Protein AF-A0A645E0Q0-F1 (afdb_monomer)

Nearest PDB structures (foldseek):
  2g3b-assembly1_A  TM=8.394E-01  e=6.884E-02  Rhodococcus jostii RHA1
  5xay-assembly3_C  TM=8.634E-01  e=1.168E-01  Streptomyces fradiae
  5xaz-assembly4_F  TM=8.638E-01  e=1.624E-01  Streptomyces fradiae
  5xaz-assembly3_D  TM=8.629E-01  e=2.414E-01  Streptomyces fradiae
  3eup-assembly1_B  TM=7.428E-01  e=2.414E-01  Cytophaga hutchinsonii ATCC 33406

Structure (mmCIF, N/CA/C/O backbone):
data_AF-A0A645E0Q0-F1
#
_entry.id   AF-A0A645E0Q0-F1
#
loop_
_atom_site.group_PDB
_atom_site.id
_atom_site.type_symbol
_atom_site.label_atom_id
_atom_site.label_alt_id
_atom_site.label_comp_id
_atom_site.label_asym_id
_atom_site.label_entity_id
_atom_site.label_seq_id
_atom_site.pdbx_PDB_ins_code
_atom_site.Cartn_x
_atom_site.Cartn_y
_atom_site.Cartn_z
_atom_site.occupancy
_atom_site.B_iso_or_equiv
_atom_site.auth_seq_id
_atom_site.auth_comp_id
_atom_site.auth_asym_id
_atom_site.auth_atom_id
_atom_site.pdbx_PDB_model_num
ATOM 1 N N . MET A 1 1 ? -3.804 -10.458 -9.879 1.00 80.19 1 MET A N 1
ATOM 2 C CA . MET A 1 1 ? -4.311 -9.195 -9.286 1.00 80.19 1 MET A CA 1
ATOM 3 C C . MET A 1 1 ? -5.407 -9.368 -8.230 1.00 80.19 1 MET A C 1
ATOM 5 O O . MET A 1 1 ? -5.204 -8.896 -7.121 1.00 80.19 1 MET A O 1
ATOM 9 N N . ARG A 1 2 ? -6.538 -10.050 -8.496 1.00 87.62 2 ARG A N 1
ATOM 10 C CA . ARG A 1 2 ? -7.651 -10.171 -7.518 1.00 87.62 2 ARG A CA 1
ATOM 11 C C . ARG A 1 2 ? -7.230 -10.746 -6.154 1.00 87.62 2 ARG A C 1
ATOM 13 O O . ARG A 1 2 ? -7.605 -10.183 -5.136 1.00 87.62 2 ARG A O 1
ATOM 20 N N . ARG A 1 3 ? -6.408 -11.806 -6.136 1.00 93.19 3 ARG A N 1
ATOM 21 C CA . ARG A 1 3 ? -5.887 -12.410 -4.891 1.00 93.19 3 ARG A CA 1
ATOM 22 C C . ARG A 1 3 ? -5.077 -11.421 -4.047 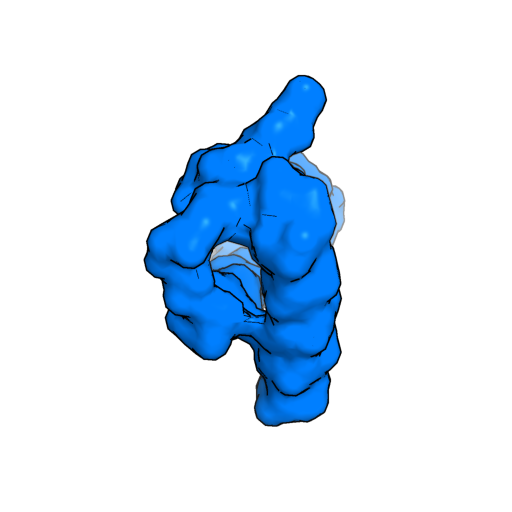1.00 93.19 3 ARG A C 1
ATOM 24 O O . ARG A 1 3 ? -5.328 -11.296 -2.859 1.00 93.19 3 ARG A O 1
ATOM 31 N N . TYR A 1 4 ? -4.145 -10.696 -4.666 1.00 93.19 4 TYR A N 1
ATOM 32 C CA . TYR A 1 4 ? -3.323 -9.703 -3.965 1.00 93.19 4 TYR A CA 1
ATOM 33 C C . TYR A 1 4 ? -4.143 -8.519 -3.458 1.00 93.19 4 TYR A C 1
ATOM 35 O O . TYR A 1 4 ? -3.873 -8.009 -2.380 1.00 93.19 4 TYR A O 1
ATOM 43 N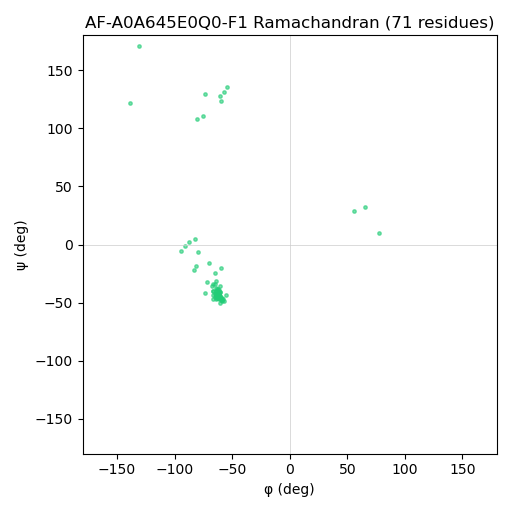 N . ARG A 1 5 ? -5.190 -8.126 -4.192 1.00 92.38 5 ARG A N 1
ATOM 44 C CA . ARG A 1 5 ? -6.105 -7.073 -3.744 1.00 92.38 5 ARG A CA 1
ATOM 45 C C . ARG A 1 5 ? -6.868 -7.487 -2.490 1.00 92.38 5 ARG A C 1
ATOM 47 O O . ARG A 1 5 ? -6.987 -6.686 -1.577 1.00 92.38 5 ARG A O 1
ATOM 54 N N . LEU A 1 6 ? -7.348 -8.731 -2.442 1.00 95.62 6 LEU A N 1
ATOM 55 C CA . LEU A 1 6 ? -8.022 -9.276 -1.260 1.00 95.62 6 LEU A CA 1
ATOM 56 C C . LEU A 1 6 ? -7.072 -9.365 -0.064 1.00 95.62 6 LEU A C 1
ATOM 58 O O . L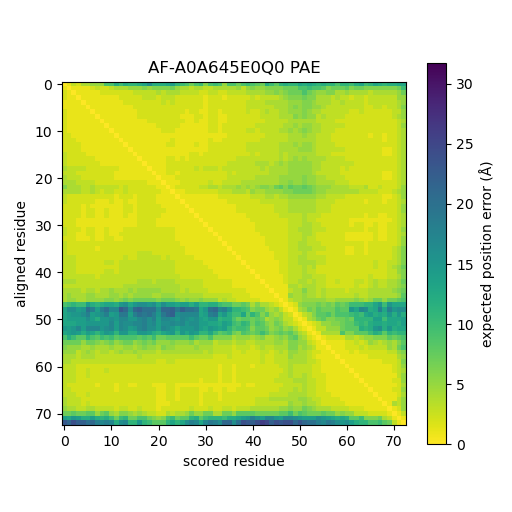EU A 1 6 ? -7.437 -8.929 1.019 1.00 95.62 6 LEU A O 1
ATOM 62 N N . LEU A 1 7 ? -5.848 -9.853 -0.283 1.00 96.69 7 LEU A N 1
ATOM 63 C CA . LEU A 1 7 ? -4.813 -9.902 0.751 1.00 96.69 7 LEU A CA 1
ATOM 64 C C . LEU A 1 7 ? -4.529 -8.504 1.326 1.00 96.69 7 LEU A C 1
ATOM 66 O O . LEU A 1 7 ? -4.528 -8.320 2.538 1.00 96.69 7 LEU A O 1
ATOM 70 N N . LEU A 1 8 ? -4.322 -7.510 0.458 1.00 96.06 8 LEU A N 1
ATOM 71 C CA . LEU A 1 8 ? -4.094 -6.126 0.877 1.00 96.06 8 LEU A CA 1
ATOM 72 C C . LEU A 1 8 ? -5.298 -5.555 1.620 1.00 96.06 8 LEU A C 1
ATOM 74 O O . LEU A 1 8 ? -5.124 -4.948 2.669 1.00 96.06 8 LEU A O 1
ATOM 78 N N . ALA A 1 9 ? -6.511 -5.777 1.114 1.00 97.00 9 ALA A N 1
ATOM 79 C CA . ALA A 1 9 ? -7.727 -5.316 1.769 1.00 97.00 9 ALA A CA 1
ATOM 80 C C . ALA A 1 9 ? -7.886 -5.921 3.173 1.00 97.00 9 ALA A C 1
ATOM 82 O O . ALA A 1 9 ? -8.251 -5.215 4.108 1.00 97.00 9 ALA A O 1
ATOM 83 N N . GLU A 1 10 ? -7.571 -7.205 3.350 1.00 97.94 10 GLU A N 1
ATOM 84 C CA . GLU A 1 10 ? -7.601 -7.852 4.662 1.00 97.94 10 GLU A CA 1
ATOM 85 C C . GLU A 1 10 ? -6.570 -7.232 5.618 1.00 97.94 10 GLU A C 1
ATOM 87 O O . GLU A 1 10 ? -6.905 -6.875 6.749 1.00 97.94 10 GLU A O 1
ATOM 92 N N . THR A 1 11 ? -5.329 -7.042 5.161 1.00 97.50 11 THR A N 1
ATOM 93 C CA . THR A 1 11 ? -4.255 -6.422 5.955 1.00 97.50 11 THR A CA 1
ATOM 94 C C . THR A 1 11 ? -4.595 -4.987 6.355 1.00 97.50 11 THR A C 1
ATOM 96 O O . THR A 1 11 ? -4.471 -4.624 7.524 1.00 97.50 11 THR A O 1
ATOM 99 N N . LEU A 1 12 ? -5.076 -4.175 5.414 1.00 97.25 12 LEU A N 1
ATOM 100 C CA . LEU A 1 12 ? -5.478 -2.792 5.674 1.00 97.25 12 LEU A CA 1
ATOM 101 C C . LEU 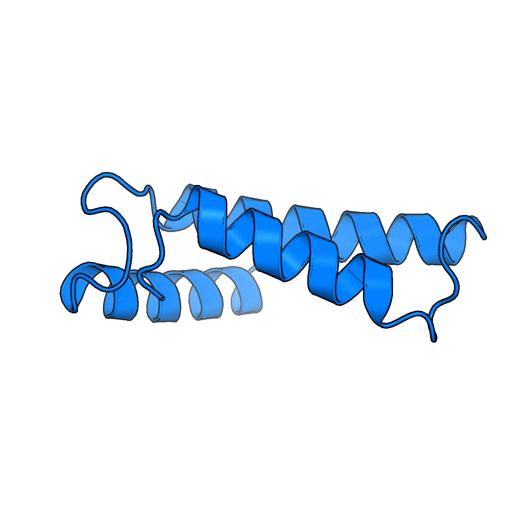A 1 12 ? -6.714 -2.728 6.578 1.00 97.25 12 LEU A C 1
ATOM 103 O O . LEU A 1 12 ? -6.797 -1.857 7.438 1.00 97.25 12 LEU A O 1
ATOM 107 N N . GLY A 1 13 ? -7.647 -3.675 6.442 1.00 97.75 13 GLY A N 1
ATOM 108 C CA . GLY A 1 13 ? -8.791 -3.815 7.342 1.00 97.75 13 GLY A CA 1
ATOM 109 C C . GLY A 1 13 ? -8.361 -4.070 8.787 1.00 97.75 13 GLY A C 1
ATOM 110 O O . GLY A 1 13 ? -8.859 -3.409 9.699 1.00 97.75 13 GLY A O 1
ATOM 111 N N . LYS A 1 14 ? -7.378 -4.956 9.000 1.00 97.75 14 LYS A N 1
ATOM 112 C CA . LYS A 1 14 ? -6.774 -5.194 10.323 1.00 97.75 14 LYS A CA 1
ATOM 113 C C . LYS A 1 14 ? -6.077 -3.941 10.859 1.00 97.75 14 LYS A C 1
ATOM 115 O O . LYS A 1 14 ? -6.290 -3.580 12.012 1.00 97.75 14 LYS A O 1
ATOM 120 N N . ALA A 1 15 ? -5.305 -3.243 10.025 1.00 96.56 15 ALA A N 1
ATOM 121 C CA . ALA A 1 15 ? -4.632 -2.002 10.414 1.00 96.56 15 ALA A CA 1
ATOM 122 C C . ALA A 1 15 ? -5.625 -0.893 10.807 1.00 96.56 15 ALA A C 1
ATOM 124 O O . ALA A 1 15 ? -5.418 -0.202 11.804 1.00 96.56 15 ALA A O 1
ATOM 125 N N . LYS A 1 16 ? -6.732 -0.757 10.067 1.00 96.44 16 LYS A N 1
ATOM 126 C CA . LYS A 1 16 ? -7.815 0.188 10.368 1.00 96.44 16 LYS A CA 1
ATOM 127 C C . LYS A 1 16 ? -8.522 -0.154 11.677 1.00 96.44 16 LYS A C 1
ATOM 129 O O . LYS A 1 16 ? -8.729 0.732 12.500 1.00 96.44 16 LYS A O 1
ATOM 134 N N . ALA A 1 17 ? -8.842 -1.431 11.895 1.00 96.56 17 ALA A N 1
ATOM 135 C CA . ALA A 1 17 ? -9.433 -1.902 13.148 1.00 96.56 17 ALA A CA 1
ATOM 136 C C . ALA A 1 17 ? -8.512 -1.643 14.355 1.00 96.56 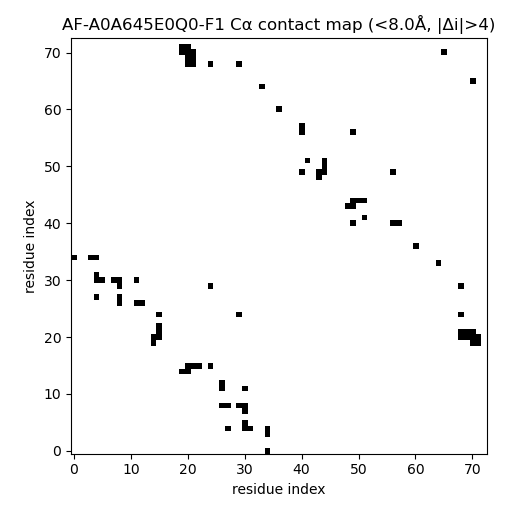17 ALA A C 1
ATOM 138 O O . ALA A 1 17 ? -8.989 -1.286 15.427 1.00 96.56 17 ALA A O 1
ATOM 139 N N . ALA A 1 18 ? -7.196 -1.753 14.158 1.00 96.19 18 ALA A N 1
ATOM 140 C CA . ALA A 1 18 ? -6.176 -1.431 15.154 1.00 96.19 18 ALA A CA 1
ATOM 141 C C . ALA A 1 18 ? -5.827 0.071 15.242 1.00 96.19 18 ALA A C 1
ATOM 143 O O . ALA A 1 18 ? -4.910 0.435 15.972 1.00 96.19 18 ALA A O 1
ATOM 144 N N . GLN A 1 19 ? -6.523 0.949 14.506 1.00 95.25 19 GLN A N 1
ATOM 145 C CA . GLN A 1 19 ? -6.290 2.403 14.485 1.00 95.25 19 GLN A CA 1
ATOM 146 C C . GLN A 1 19 ? -4.848 2.815 14.121 1.00 95.25 19 GLN A C 1
ATOM 148 O O . GLN A 1 19 ? -4.360 3.872 14.546 1.00 95.25 19 GLN A O 1
ATOM 153 N N . LEU A 1 20 ? -4.170 1.979 13.328 1.00 95.81 20 LEU A N 1
ATOM 154 C CA . LEU A 1 20 ? -2.822 2.230 12.810 1.00 95.81 20 LEU A CA 1
ATOM 155 C C . LEU A 1 20 ? -2.831 3.144 11.577 1.00 95.81 20 LEU A C 1
ATOM 157 O O . LEU A 1 20 ? -1.803 3.725 11.249 1.00 95.81 20 LEU A O 1
ATOM 161 N N . ILE A 1 21 ? -3.987 3.271 10.919 1.00 96.69 21 ILE A N 1
ATOM 162 C CA . ILE A 1 21 ? -4.252 4.143 9.765 1.00 96.69 21 ILE A CA 1
ATOM 163 C C . ILE A 1 21 ? -5.544 4.944 9.997 1.00 96.69 21 ILE A C 1
ATOM 165 O O . ILE A 1 21 ? -6.286 4.665 10.944 1.00 96.69 21 ILE A O 1
ATOM 169 N N . GLY A 1 22 ? -5.833 5.915 9.128 1.00 95.62 22 GLY A N 1
ATOM 170 C CA . GLY A 1 22 ? -7.031 6.755 9.195 1.00 95.62 22 GLY A CA 1
ATOM 171 C C . GLY A 1 22 ? -8.345 5.959 9.236 1.00 95.62 22 GLY A C 1
ATOM 172 O O . GLY A 1 22 ? -8.553 4.995 8.493 1.00 95.62 22 GLY A O 1
ATOM 173 N N . GLY A 1 23 ? -9.262 6.367 10.117 1.00 94.19 23 GLY A N 1
ATOM 174 C CA . GLY A 1 23 ? -10.571 5.721 10.293 1.00 94.19 23 GLY A CA 1
ATOM 175 C C . GLY A 1 23 ? -11.535 5.925 9.115 1.00 94.19 23 GLY A C 1
ATOM 176 O O . GLY A 1 23 ? -12.504 5.184 8.956 1.00 94.19 23 GLY A O 1
ATOM 177 N N . ASP A 1 24 ? -11.249 6.883 8.250 1.00 95.25 24 ASP A N 1
ATOM 178 C CA . ASP A 1 24 ? -11.980 7.240 7.036 1.00 95.25 24 ASP A CA 1
ATOM 179 C C . ASP A 1 24 ? -11.425 6.563 5.771 1.00 95.25 24 ASP A C 1
ATOM 181 O O . ASP A 1 24 ? -12.062 6.612 4.723 1.00 95.25 24 ASP A O 1
ATOM 185 N N . VAL A 1 25 ? -10.300 5.843 5.867 1.00 96.56 25 VAL A N 1
ATOM 186 C CA . VAL A 1 25 ? -9.680 5.153 4.724 1.00 96.56 25 VAL A CA 1
ATOM 187 C C . VAL A 1 25 ? -10.640 4.131 4.101 1.00 96.56 25 VAL A C 1
ATOM 189 O O . VAL A 1 25 ? -11.089 3.192 4.772 1.00 96.56 25 VAL A O 1
ATOM 192 N N . ASP A 1 26 ? -10.903 4.264 2.799 1.00 97.88 26 ASP A N 1
ATOM 193 C CA . ASP A 1 26 ? -11.540 3.223 1.989 1.00 97.88 26 ASP A CA 1
ATOM 194 C C . ASP A 1 26 ? -10.526 2.107 1.695 1.00 97.88 26 ASP A C 1
ATOM 196 O O . ASP A 1 26 ? -9.568 2.271 0.938 1.00 97.88 26 ASP A O 1
ATOM 200 N N . ILE A 1 27 ? -10.761 0.945 2.301 1.00 97.75 27 ILE A N 1
ATOM 201 C CA . ILE A 1 27 ? -9.878 -0.221 2.228 1.00 97.75 27 ILE A CA 1
ATOM 202 C C . ILE A 1 27 ? -9.755 -0.777 0.805 1.00 97.75 27 ILE A C 1
ATOM 204 O O . ILE A 1 27 ? -8.670 -1.193 0.391 1.00 97.75 27 ILE A O 1
ATOM 208 N N . GLN A 1 28 ? -10.854 -0.813 0.049 1.00 97.00 28 GLN A N 1
ATOM 209 C CA . GLN A 1 28 ? -10.848 -1.389 -1.296 1.00 97.00 28 GLN A CA 1
ATOM 210 C C . GLN A 1 28 ? -10.134 -0.457 -2.271 1.00 97.00 28 GLN 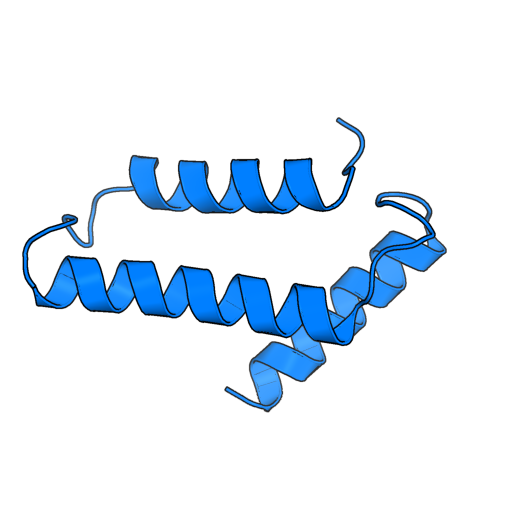A C 1
ATOM 212 O O . GLN A 1 28 ? -9.319 -0.919 -3.076 1.00 97.00 28 GLN A O 1
ATOM 217 N N . ALA A 1 29 ? -10.386 0.849 -2.155 1.00 97.31 29 ALA A N 1
ATOM 218 C CA . ALA A 1 29 ? -9.689 1.863 -2.934 1.00 97.31 29 ALA A CA 1
ATOM 219 C C . ALA A 1 29 ? -8.187 1.877 -2.609 1.00 97.31 29 ALA A C 1
ATOM 221 O O . ALA A 1 29 ? -7.364 1.830 -3.523 1.00 97.31 29 ALA A O 1
ATOM 222 N N . ALA A 1 30 ? -7.815 1.837 -1.326 1.00 97.69 30 ALA A N 1
ATOM 223 C CA . ALA A 1 30 ? -6.422 1.804 -0.889 1.00 97.69 30 ALA A CA 1
ATOM 224 C C . ALA A 1 30 ? -5.666 0.566 -1.401 1.00 97.69 30 ALA A C 1
ATOM 226 O O . ALA A 1 30 ? -4.518 0.681 -1.836 1.00 97.69 30 ALA A O 1
ATOM 227 N N . ALA A 1 31 ? -6.294 -0.614 -1.389 1.00 97.38 31 ALA A N 1
ATOM 228 C CA . ALA A 1 31 ? -5.696 -1.836 -1.926 1.00 97.38 31 ALA A CA 1
ATOM 229 C C . ALA A 1 31 ? -5.515 -1.773 -3.454 1.00 97.38 31 ALA A C 1
ATOM 231 O O . ALA A 1 31 ? -4.500 -2.231 -3.985 1.00 97.38 31 ALA A O 1
ATOM 232 N N . ALA A 1 32 ? -6.491 -1.212 -4.176 1.00 96.38 32 ALA A N 1
ATOM 233 C CA . ALA A 1 32 ? -6.399 -1.024 -5.621 1.00 96.38 32 ALA A CA 1
ATOM 234 C C . ALA A 1 32 ? -5.308 -0.010 -6.000 1.00 96.38 32 ALA A C 1
ATOM 236 O O . ALA A 1 32 ? -4.523 -0.284 -6.908 1.00 96.38 32 ALA A O 1
ATOM 237 N N . LEU A 1 33 ? -5.223 1.109 -5.273 1.00 96.75 33 LEU A N 1
ATOM 238 C CA . LEU A 1 33 ? -4.225 2.157 -5.478 1.00 96.75 33 LEU A CA 1
ATOM 239 C C . LEU A 1 33 ? -2.801 1.613 -5.333 1.00 96.75 33 LEU A C 1
ATOM 241 O O . LEU A 1 33 ? -1.970 1.835 -6.210 1.00 96.75 33 LEU A O 1
ATOM 245 N N . PHE A 1 34 ? -2.530 0.848 -4.272 1.00 96.50 34 PHE A N 1
ATOM 246 C CA . PHE A 1 34 ? -1.195 0.298 -4.031 1.00 96.50 34 PHE A CA 1
ATOM 247 C C . PHE A 1 34 ? -0.756 -0.681 -5.125 1.00 96.50 34 PHE A C 1
ATOM 249 O O . PHE A 1 34 ? 0.367 -0.610 -5.618 1.00 96.50 34 PHE A O 1
ATOM 256 N N . LEU A 1 35 ? -1.661 -1.559 -5.572 1.00 94.81 35 LEU A N 1
ATOM 257 C CA . LEU A 1 35 ? -1.378 -2.456 -6.697 1.00 94.81 35 LEU A CA 1
ATOM 258 C C . LEU A 1 35 ? -1.140 -1.693 -8.003 1.00 94.81 35 LEU A C 1
ATOM 260 O O . LEU A 1 35 ? -0.275 -2.088 -8.782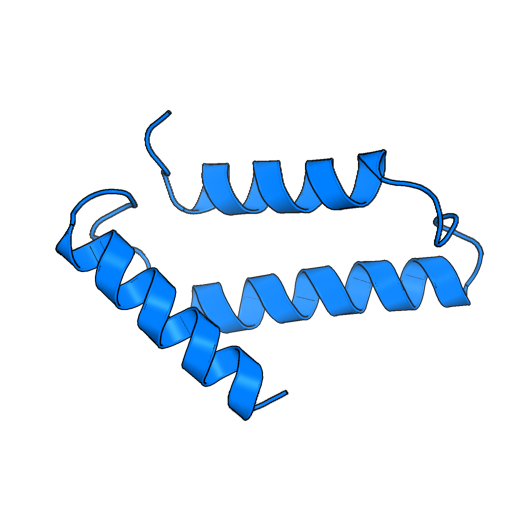 1.00 94.81 35 LEU A O 1
ATOM 264 N N . GLY A 1 36 ? -1.887 -0.611 -8.233 1.00 95.19 36 GLY A N 1
ATOM 265 C CA . GLY A 1 36 ? -1.666 0.285 -9.365 1.00 95.19 36 GLY A CA 1
ATOM 266 C C . GLY A 1 36 ? -0.285 0.939 -9.318 1.00 95.19 36 GLY A C 1
ATOM 267 O O . GLY A 1 36 ? 0.403 0.972 -10.333 1.00 95.19 36 GLY A O 1
ATOM 268 N N . ALA A 1 37 ? 0.158 1.378 -8.139 1.00 94.69 37 ALA A N 1
ATOM 269 C CA . ALA A 1 37 ? 1.481 1.964 -7.948 1.00 94.69 37 ALA A CA 1
ATOM 270 C C . ALA A 1 37 ? 2.609 0.955 -8.234 1.00 94.69 37 ALA A C 1
ATOM 272 O O . ALA A 1 37 ? 3.538 1.269 -8.976 1.00 94.69 37 ALA A O 1
ATOM 273 N N . ILE A 1 38 ? 2.486 -0.285 -7.741 1.00 91.56 38 ILE A N 1
ATOM 274 C CA . ILE A 1 38 ? 3.430 -1.373 -8.052 1.00 91.56 38 ILE A CA 1
ATOM 275 C C . ILE A 1 38 ? 3.459 -1.652 -9.560 1.00 91.56 38 ILE A C 1
ATOM 277 O O . ILE A 1 38 ? 4.531 -1.779 -10.144 1.00 91.56 38 ILE A O 1
ATOM 281 N N . GLN A 1 39 ? 2.297 -1.718 -10.217 1.00 91.19 39 GLN A N 1
ATOM 282 C CA . GLN A 1 39 ? 2.239 -1.902 -11.669 1.00 91.19 39 GLN A CA 1
ATOM 283 C C . GLN A 1 39 ? 2.899 -0.733 -12.416 1.00 91.19 39 GLN A C 1
ATOM 285 O O . GLN A 1 39 ? 3.572 -0.962 -13.419 1.00 91.19 39 GLN A O 1
ATOM 290 N N . GLY A 1 40 ? 2.724 0.499 -11.934 1.00 92.06 40 GLY A N 1
ATOM 291 C CA . GLY A 1 40 ? 3.384 1.688 -12.468 1.00 92.06 40 GLY A CA 1
ATOM 292 C C . GLY A 1 40 ? 4.906 1.574 -12.417 1.00 92.06 40 GLY A C 1
ATOM 293 O O . GLY A 1 40 ? 5.553 1.801 -13.434 1.00 92.06 40 GLY A O 1
ATOM 294 N N . LEU A 1 41 ? 5.461 1.128 -11.285 1.00 91.00 41 LEU A N 1
ATOM 295 C CA . LEU A 1 41 ? 6.897 0.864 -11.139 1.00 91.00 41 LEU A CA 1
ATOM 296 C C . LEU A 1 41 ? 7.379 -0.212 -12.120 1.00 91.00 41 LEU A C 1
ATOM 298 O O . LEU A 1 41 ? 8.363 -0.003 -12.821 1.00 91.00 41 LEU A O 1
ATOM 302 N N . VAL A 1 42 ? 6.647 -1.325 -12.247 1.00 89.69 42 VAL A N 1
ATOM 303 C CA . VAL A 1 42 ? 6.983 -2.384 -13.217 1.00 89.69 42 VAL A CA 1
ATOM 304 C C . VAL A 1 42 ? 6.976 -1.840 -14.645 1.00 89.69 42 VAL A C 1
ATOM 306 O O . VAL A 1 42 ? 7.906 -2.096 -15.405 1.00 89.69 42 VAL A O 1
ATOM 309 N N . MET A 1 43 ? 5.956 -1.066 -15.020 1.00 90.94 43 MET A N 1
ATOM 310 C CA . MET A 1 43 ? 5.877 -0.462 -16.351 1.00 90.94 43 MET A CA 1
ATOM 311 C C . MET A 1 43 ? 7.046 0.499 -16.600 1.00 90.94 43 MET A C 1
ATOM 313 O O . MET A 1 43 ? 7.657 0.460 -17.664 1.00 90.94 43 MET A O 1
ATOM 317 N N . GLN A 1 44 ? 7.394 1.328 -15.615 1.00 88.38 44 GLN A N 1
ATOM 318 C CA . GLN A 1 44 ? 8.539 2.234 -15.698 1.00 88.38 44 GLN A CA 1
ATOM 319 C C . GLN A 1 44 ? 9.855 1.476 -15.870 1.00 88.38 44 GLN A C 1
ATOM 321 O O . GLN A 1 44 ? 10.683 1.895 -16.676 1.00 88.38 44 GLN A O 1
ATOM 326 N N . SER A 1 45 ? 10.037 0.341 -15.193 1.00 86.75 45 SER A N 1
ATOM 327 C CA . SER A 1 45 ? 11.221 -0.498 -15.388 1.00 86.75 45 SER A CA 1
ATOM 328 C C . SER A 1 45 ? 11.288 -1.127 -16.772 1.00 86.75 45 SER A C 1
ATOM 330 O O . SER A 1 45 ? 12.347 -1.122 -17.393 1.00 86.75 45 SER A O 1
ATOM 332 N N . MET A 1 46 ? 10.156 -1.589 -17.305 1.00 88.31 46 MET A N 1
ATOM 333 C CA . MET A 1 46 ? 10.085 -2.155 -18.658 1.00 88.31 46 MET A CA 1
ATOM 334 C C . MET A 1 46 ? 10.409 -1.120 -19.746 1.00 88.31 46 MET A C 1
ATOM 336 O O . MET A 1 46 ? 10.964 -1.472 -20.783 1.00 88.31 46 MET A O 1
ATOM 340 N N . LEU A 1 47 ? 10.091 0.156 -19.508 1.00 88.62 47 LEU A N 1
ATOM 341 C CA . LEU A 1 47 ? 10.382 1.270 -20.418 1.00 88.62 47 LEU A CA 1
ATOM 342 C C . LEU A 1 47 ? 11.781 1.884 -20.210 1.00 88.62 47 LEU A C 1
ATOM 344 O O . LEU A 1 47 ? 12.116 2.864 -20.871 1.00 88.62 47 LEU A O 1
ATOM 348 N N . GLY A 1 48 ? 12.590 1.340 -19.293 1.00 82.44 48 GLY A N 1
ATOM 349 C CA . GLY A 1 48 ? 13.930 1.846 -18.974 1.00 82.44 48 GLY A CA 1
ATOM 350 C C . GLY A 1 48 ? 13.956 3.104 -18.094 1.00 82.44 48 GLY A C 1
ATOM 351 O O . GLY A 1 48 ? 15.012 3.707 -17.930 1.00 82.44 48 GLY A O 1
ATOM 352 N N . GLY A 1 49 ? 12.818 3.512 -17.525 1.00 73.50 49 GLY A N 1
ATOM 353 C CA . GLY A 1 49 ? 12.693 4.703 -16.676 1.00 73.50 49 GLY A CA 1
ATOM 354 C C . GLY A 1 49 ? 13.085 4.491 -15.210 1.00 73.50 49 GLY A C 1
ATOM 355 O O . GLY A 1 49 ? 13.413 5.455 -14.525 1.00 73.50 49 GLY A O 1
ATOM 356 N N . VAL A 1 50 ? 13.068 3.249 -14.719 1.00 71.56 50 VAL A N 1
ATOM 357 C CA . VAL A 1 50 ? 13.493 2.883 -13.357 1.00 71.56 50 VAL A CA 1
ATOM 358 C C . VAL A 1 50 ? 14.283 1.583 -13.434 1.00 71.56 50 VAL A C 1
ATOM 360 O O . VAL A 1 50 ? 13.747 0.578 -13.894 1.00 71.56 50 VAL A O 1
ATOM 363 N N . SER A 1 51 ? 15.541 1.568 -12.986 1.00 74.44 51 SER A N 1
ATOM 364 C CA . SER A 1 51 ? 16.285 0.303 -12.920 1.00 74.44 51 SER A CA 1
ATOM 365 C C . SER A 1 51 ? 15.510 -0.699 -12.052 1.00 74.44 51 SER A C 1
ATOM 367 O O . SER A 1 51 ? 15.092 -0.321 -10.958 1.00 74.44 51 SER A O 1
ATOM 369 N N . PRO A 1 52 ? 15.300 -1.951 -12.496 1.00 67.00 52 PRO A N 1
ATOM 370 C CA . PRO A 1 52 ? 14.622 -2.968 -11.690 1.00 67.00 52 PRO A CA 1
ATOM 371 C C . PRO A 1 52 ? 15.345 -3.257 -10.364 1.00 67.00 52 PRO A C 1
ATOM 373 O O . PRO A 1 52 ? 14.709 -3.719 -9.422 1.00 67.00 52 PRO A O 1
ATOM 376 N N . ASP A 1 53 ? 16.636 -2.919 -10.276 1.00 71.06 53 ASP A N 1
ATOM 377 C CA . ASP A 1 53 ? 17.457 -3.051 -9.067 1.00 71.06 53 ASP A CA 1
ATOM 378 C C . ASP A 1 53 ? 17.450 -1.787 -8.182 1.00 71.06 53 ASP A C 1
ATOM 380 O O . ASP A 1 53 ? 18.104 -1.746 -7.141 1.00 71.06 53 ASP A O 1
ATOM 384 N N . ALA A 1 54 ? 16.749 -0.719 -8.581 1.00 76.12 54 ALA A N 1
ATOM 385 C CA . ALA A 1 54 ? 16.680 0.504 -7.789 1.00 76.12 54 ALA A CA 1
ATOM 386 C C . ALA A 1 54 ? 15.644 0.363 -6.664 1.00 76.12 54 ALA A C 1
ATOM 388 O O . ALA A 1 54 ? 14.437 0.421 -6.898 1.00 76.12 54 ALA A O 1
ATOM 389 N N . GLU A 1 55 ? 16.118 0.241 -5.424 1.00 81.81 55 GLU A N 1
ATOM 390 C CA . GLU A 1 55 ? 15.254 0.195 -4.235 1.00 81.81 55 GLU A CA 1
ATOM 391 C C . GLU A 1 55 ? 14.624 1.559 -3.906 1.00 81.81 55 GLU A C 1
ATOM 393 O O . GLU A 1 55 ? 13.486 1.624 -3.438 1.00 81.81 55 GLU A O 1
ATOM 398 N N . GLU A 1 56 ? 15.322 2.661 -4.192 1.00 86.62 56 GLU A N 1
ATOM 399 C CA . GLU A 1 56 ? 14.911 4.010 -3.777 1.00 86.62 56 GLU A CA 1
ATOM 400 C C . GLU A 1 56 ? 13.514 4.421 -4.299 1.00 86.62 56 GLU A C 1
ATOM 402 O O . GLU A 1 56 ? 12.680 4.867 -3.504 1.00 86.62 56 GLU A O 1
ATOM 407 N N . PRO A 1 57 ? 13.169 4.221 -5.591 1.00 84.50 57 PRO A N 1
ATOM 408 C CA . PRO A 1 57 ? 11.832 4.539 -6.100 1.00 84.50 57 PRO A CA 1
ATOM 409 C C . PRO A 1 57 ? 10.732 3.668 -5.478 1.00 84.50 57 PRO A C 1
ATOM 411 O O . PRO A 1 57 ? 9.621 4.146 -5.236 1.00 84.50 57 PRO A O 1
ATOM 414 N N . VAL A 1 58 ? 11.040 2.402 -5.175 1.00 89.44 58 VAL A N 1
ATOM 415 C CA . VAL A 1 58 ? 10.110 1.466 -4.525 1.00 89.44 58 VAL A CA 1
ATOM 416 C C . VAL A 1 58 ? 9.806 1.930 -3.100 1.00 89.44 58 VAL A C 1
ATOM 418 O O . VAL A 1 58 ? 8.639 2.014 -2.704 1.00 89.44 58 VAL A O 1
ATOM 421 N N . LEU A 1 59 ? 10.845 2.293 -2.343 1.00 92.12 59 LEU A N 1
ATOM 422 C CA . LEU A 1 59 ? 10.712 2.831 -0.989 1.00 92.12 59 LEU A CA 1
ATOM 423 C C . LEU A 1 59 ? 9.960 4.164 -0.979 1.00 92.12 59 LEU A C 1
ATOM 425 O O . LEU A 1 59 ? 9.128 4.390 -0.097 1.00 92.12 59 LEU A O 1
ATOM 429 N N . GLY A 1 60 ? 10.193 5.022 -1.975 1.00 93.12 60 GLY A N 1
ATOM 430 C CA . GLY A 1 60 ? 9.465 6.278 -2.150 1.00 93.12 60 GLY A CA 1
ATOM 431 C C . GLY A 1 60 ? 7.958 6.067 -2.310 1.00 93.12 60 GLY A C 1
ATOM 432 O O . GLY A 1 60 ? 7.167 6.689 -1.597 1.00 93.12 60 GLY A O 1
ATOM 433 N N . VAL A 1 61 ? 7.550 5.140 -3.182 1.00 94.19 61 VAL A N 1
ATOM 434 C CA . VAL A 1 61 ? 6.132 4.785 -3.375 1.00 94.19 61 VAL A CA 1
ATOM 435 C C . VAL A 1 61 ? 5.516 4.227 -2.095 1.00 94.19 61 VAL A C 1
ATOM 437 O O . VAL A 1 61 ? 4.408 4.624 -1.730 1.00 94.19 61 VAL A O 1
ATOM 440 N N . LEU A 1 62 ? 6.225 3.349 -1.380 1.00 94.25 62 LEU A N 1
ATOM 441 C CA . LEU A 1 62 ? 5.736 2.795 -0.117 1.00 94.25 62 LEU A CA 1
ATOM 442 C C . LEU A 1 62 ? 5.551 3.882 0.950 1.00 94.25 62 LEU A C 1
ATOM 444 O O . LEU A 1 62 ? 4.511 3.929 1.604 1.00 94.25 62 LEU A O 1
ATOM 448 N N . ARG A 1 63 ? 6.530 4.778 1.107 1.00 95.44 63 ARG A N 1
ATOM 449 C CA . ARG A 1 63 ? 6.461 5.898 2.056 1.00 95.44 63 ARG A CA 1
ATOM 450 C C . ARG A 1 63 ? 5.287 6.822 1.754 1.00 95.44 63 ARG A C 1
ATOM 452 O O . ARG A 1 63 ? 4.534 7.156 2.665 1.00 95.44 63 ARG A O 1
ATOM 459 N N . LEU A 1 64 ? 5.105 7.195 0.487 1.00 96.00 64 LEU A N 1
ATOM 460 C CA . LEU A 1 64 ? 3.993 8.044 0.059 1.00 96.00 64 LEU A CA 1
ATOM 461 C C . LEU A 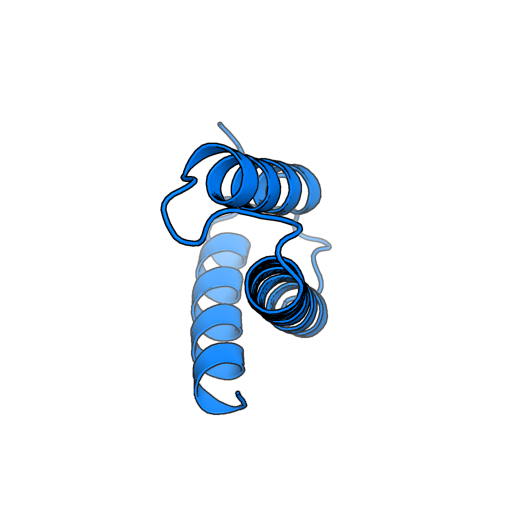1 64 ? 2.641 7.363 0.294 1.00 96.00 64 LEU A C 1
ATOM 463 O O . LEU A 1 64 ? 1.705 7.999 0.773 1.00 96.00 64 LEU A O 1
ATOM 467 N N . TYR A 1 65 ? 2.554 6.064 0.012 1.00 96.81 65 TYR A N 1
ATOM 468 C CA . TYR A 1 65 ? 1.355 5.282 0.275 1.00 96.81 65 TYR A CA 1
ATOM 469 C C . TYR A 1 65 ? 1.001 5.262 1.768 1.00 96.81 65 TYR A C 1
ATOM 471 O O . TYR A 1 65 ? -0.124 5.594 2.130 1.00 96.81 65 TYR A O 1
ATOM 479 N N . LEU A 1 66 ? 1.960 4.946 2.645 1.00 95.75 66 LEU A N 1
ATOM 480 C CA . LEU A 1 66 ? 1.746 4.924 4.096 1.00 95.75 66 LEU A CA 1
ATOM 481 C C . LEU A 1 66 ? 1.371 6.306 4.650 1.00 95.75 66 LEU A C 1
ATOM 483 O O . LEU A 1 66 ? 0.454 6.409 5.465 1.00 95.75 66 LEU A O 1
ATOM 487 N N . ALA A 1 67 ? 2.022 7.368 4.169 1.00 95.75 67 ALA A N 1
ATOM 488 C CA . ALA A 1 67 ? 1.677 8.739 4.532 1.00 95.75 67 ALA A CA 1
ATOM 489 C C . ALA A 1 67 ? 0.238 9.093 4.116 1.00 95.75 67 ALA A C 1
ATOM 491 O O . ALA A 1 67 ? -0.513 9.646 4.917 1.00 95.75 67 ALA A O 1
ATOM 492 N N . GLY A 1 68 ? -0.181 8.712 2.904 1.00 95.69 68 GLY A N 1
ATOM 493 C CA . GLY A 1 68 ? -1.548 8.919 2.416 1.00 95.69 68 GLY A CA 1
ATOM 494 C C . GLY A 1 68 ? -2.615 8.141 3.195 1.00 95.69 68 GLY A C 1
ATOM 495 O O . GLY A 1 68 ? -3.764 8.567 3.243 1.00 95.69 68 GLY A O 1
ATOM 496 N N . LEU A 1 69 ? -2.246 7.034 3.846 1.00 96.50 69 LEU A N 1
ATOM 497 C CA . LEU A 1 69 ? -3.129 6.297 4.757 1.00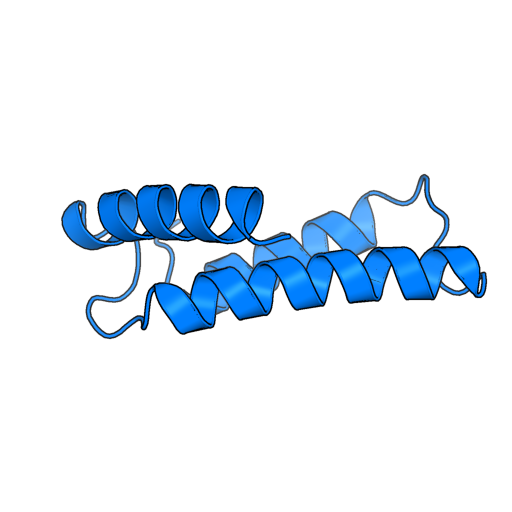 96.50 69 LEU A CA 1
ATOM 498 C C . LEU A 1 69 ? -3.234 6.934 6.151 1.00 96.50 69 LEU A C 1
ATOM 500 O O . LEU A 1 69 ? -4.005 6.448 6.980 1.00 96.50 69 LEU A O 1
ATOM 504 N N . GLY A 1 70 ? -2.443 7.969 6.448 1.00 94.62 70 GLY A N 1
ATOM 505 C CA . GLY A 1 70 ? -2.316 8.505 7.801 1.00 94.62 70 GLY A CA 1
ATOM 506 C C . GLY A 1 70 ? -1.684 7.500 8.766 1.00 94.62 70 GLY A C 1
ATOM 507 O O . GLY A 1 70 ? -2.061 7.460 9.938 1.00 94.62 70 GLY A O 1
ATOM 508 N N . ALA A 1 71 ? -0.779 6.646 8.272 1.00 89.06 71 ALA A N 1
ATOM 509 C CA . ALA A 1 71 ? -0.092 5.672 9.107 1.00 89.06 71 ALA A CA 1
ATOM 510 C C . ALA A 1 71 ? 0.711 6.388 10.203 1.00 89.06 71 ALA A C 1
ATOM 512 O O . ALA A 1 71 ? 1.497 7.295 9.919 1.00 89.06 71 ALA A O 1
ATOM 513 N N . LYS A 1 72 ? 0.512 5.987 11.460 1.00 73.44 72 LYS A N 1
ATOM 514 C CA . LYS A 1 72 ? 1.275 6.536 12.587 1.00 73.44 72 LYS A CA 1
ATOM 515 C C . LYS A 1 72 ? 2.697 5.967 12.554 1.00 73.44 72 LYS A C 1
ATOM 517 O O . LYS A 1 72 ? 2.857 4.756 12.414 1.00 73.44 72 LYS A O 1
ATOM 522 N N . SER A 1 73 ? 3.699 6.846 12.631 1.00 59.69 73 SER A N 1
ATOM 523 C CA . SER A 1 73 ? 5.107 6.474 12.854 1.00 59.69 73 SER A CA 1
ATOM 524 C C . SER A 1 73 ? 5.384 6.221 14.328 1.00 59.69 73 SER A C 1
ATOM 526 O O . SER A 1 73 ? 4.743 6.904 15.160 1.00 59.69 73 SER A O 1
#

Solvent-accessible surface area (backbone atoms only — not comparable to full-atom values): 4116 Å² total; per-residue (Å²): 109,72,69,59,36,51,52,40,26,52,53,48,47,53,36,36,76,68,64,45,26,41,87,82,64,56,42,66,60,53,23,50,51,53,53,50,52,54,51,50,52,53,52,33,30,76,73,71,75,36,65,90,85,51,59,66,67,56,51,49,53,51,51,53,51,41,56,75,41,52,45,72,130

pLDDT: mean 91.15, std 8.33, range [59.69, 97.94]

Radius of gyration: 13.28 Å; Cα contacts (8 Å, |Δi|>4): 46; chains: 1; bounding box: 29×21×36 Å

Secondary structure (DSSP, 8-state):
-HHHHHHHHHHHHHHHHTTSS-TT--HHHHHHHHHHHHHHHHHHHHTTSS-TT-HHHHHHHHHHHHHHTT---

Mean predicted aligned error: 3.82 Å

Foldseek 3Di:
DVVQLVVQLVVVVVCCVVVQFDVPDDSSVLSVVLVVLVVVQVVCCVVVNDPPPDVVVVVVSVVVSCVVRVGDD

Organism: NCBI:txid1076179

InterPro domains:
  IPR036271 Tetracyclin repressor-like, C-terminal domain superfamily [SSF48498] (1-69)

Sequence (73 aa):
MRRYRLLLAETLGKAKAAQLIGGDVDIQAAAALFLGAIQGLVMQSMLGGVSPDAEEPVLGVLRLYLAGLGAKS